Protein AF-A0A923GNN2-F1 (afdb_monomer)

Secondary structure (DSSP, 8-state):
-BTT-EEEEEEE-SS---SS-EEEEETTS-EEEE-TT-SEEEEEEEPPP-SSSPPPPEEE-EEEEEESS-S------PPEEE--B-------

Foldseek 3Di:
DEAQDKDKDKDFDPDFFPDAWKWWAKPVRDIWTRGGRGGMTIDMDGHHADQPDWDDWDKMFTPDMDDGDDPDDDDDGDIDTHDYDHDHDDDD

Nearest PDB structures (foldseek):
  4n8v-assembly2_I  TM=5.115E-01  e=1.913E+00  Homo sapiens
  3qib-assembly1_C  TM=3.764E-01  e=5.466E-01  Homo sapiens
  6leg-assembly1_C  TM=3.220E-01  e=2.020E+00  Escherichia coli
  2lw3-assembly1_A  TM=3.397E-01  e=4.329E+00  Mycobacterium tuberculosis
  8tw6-assembly1_B  TM=3.082E-01  e=3.883E+00  Homo sapiens

Mean predicted aligned error: 5.06 Å

Structure (mmCIF, N/CA/C/O backbone):
data_AF-A0A923GNN2-F1
#
_entry.id   AF-A0A923GNN2-F1
#
loop_
_atom_site.group_PDB
_atom_site.id
_atom_site.type_symbol
_atom_site.label_atom_id
_atom_site.label_alt_id
_atom_site.label_comp_id
_atom_site.label_asym_id
_atom_site.label_entity_id
_atom_site.label_seq_id
_atom_site.pdbx_PDB_ins_code
_atom_site.Cartn_x
_atom_site.Cartn_y
_atom_site.Cartn_z
_atom_site.occupancy
_atom_site.B_iso_or_equiv
_atom_site.auth_seq_id
_atom_site.auth_comp_id
_atom_site.auth_asym_id
_atom_site.auth_atom_id
_atom_site.pdbx_PDB_model_num
ATOM 1 N N . VAL A 1 1 ? 7.610 6.132 -11.712 1.00 85.88 1 VAL A N 1
ATOM 2 C CA . VAL A 1 1 ? 8.811 6.135 -10.837 1.00 85.88 1 VAL A CA 1
ATOM 3 C C . VAL A 1 1 ? 9.996 5.752 -11.700 1.00 85.88 1 VAL A C 1
ATOM 5 O O . VAL A 1 1 ? 9.792 4.948 -12.596 1.00 85.88 1 VAL A O 1
ATOM 8 N N . ALA A 1 2 ? 11.171 6.343 -11.512 1.00 87.62 2 ALA A N 1
ATOM 9 C CA . ALA A 1 2 ? 12.349 5.906 -12.257 1.00 87.62 2 ALA A CA 1
ATOM 10 C C . ALA A 1 2 ? 12.909 4.605 -11.671 1.00 87.62 2 ALA A C 1
ATOM 12 O O . ALA A 1 2 ? 12.672 4.300 -10.497 1.00 87.62 2 ALA A O 1
ATOM 13 N N . GLU A 1 3 ? 13.645 3.854 -12.476 1.00 86.81 3 GLU A N 1
ATOM 14 C CA . GLU A 1 3 ? 14.503 2.783 -11.975 1.00 86.81 3 GLU A CA 1
ATOM 15 C C . GLU A 1 3 ? 15.489 3.301 -10.920 1.00 86.81 3 GLU A C 1
ATOM 17 O O . GLU A 1 3 ? 15.853 4.478 -10.896 1.00 86.81 3 GLU A O 1
ATOM 22 N N . GLY A 1 4 ? 15.829 2.449 -9.951 1.00 85.06 4 GLY A N 1
ATOM 23 C CA . GLY A 1 4 ? 16.544 2.866 -8.739 1.00 85.06 4 GLY A CA 1
ATOM 24 C C . GLY A 1 4 ? 15.706 3.715 -7.767 1.00 85.06 4 GLY A C 1
ATOM 25 O O . GLY A 1 4 ? 16.186 4.088 -6.696 1.00 85.06 4 GLY A O 1
ATOM 26 N N . GLY A 1 5 ? 14.453 4.031 -8.112 1.00 90.25 5 GLY A N 1
ATOM 27 C CA . GLY A 1 5 ? 13.530 4.796 -7.282 1.00 90.25 5 GLY A CA 1
ATOM 28 C C . GLY A 1 5 ? 12.826 3.972 -6.199 1.00 90.25 5 GLY A C 1
ATOM 29 O O . GLY A 1 5 ? 13.035 2.773 -6.021 1.00 90.25 5 GLY A O 1
ATOM 30 N N . THR A 1 6 ? 11.944 4.636 -5.450 1.00 92.25 6 THR A N 1
ATOM 31 C CA . THR A 1 6 ? 11.136 4.016 -4.388 1.00 92.25 6 THR A CA 1
ATOM 32 C C . THR A 1 6 ? 9.649 4.229 -4.645 1.00 92.25 6 THR A C 1
ATOM 34 O O . THR A 1 6 ? 9.218 5.326 -4.999 1.00 92.25 6 THR A O 1
ATOM 37 N N . ILE A 1 7 ? 8.859 3.182 -4.428 1.00 93.19 7 ILE A N 1
ATOM 38 C CA . ILE A 1 7 ? 7.397 3.217 -4.389 1.00 93.19 7 ILE A CA 1
ATOM 39 C C . ILE A 1 7 ? 6.965 3.257 -2.925 1.00 93.19 7 ILE A C 1
ATOM 41 O O . ILE A 1 7 ? 7.392 2.423 -2.127 1.00 93.19 7 ILE A O 1
ATOM 45 N N . ILE A 1 8 ? 6.107 4.212 -2.572 1.00 95.12 8 ILE A N 1
ATOM 46 C CA . ILE A 1 8 ? 5.497 4.303 -1.243 1.00 95.12 8 ILE A CA 1
ATOM 47 C C . ILE A 1 8 ? 4.076 3.751 -1.341 1.00 95.12 8 ILE A C 1
ATOM 49 O O . ILE A 1 8 ? 3.249 4.286 -2.078 1.00 95.12 8 ILE A O 1
ATOM 53 N N . TYR A 1 9 ? 3.795 2.692 -0.589 1.00 95.00 9 TYR A N 1
ATOM 54 C CA . TYR A 1 9 ? 2.454 2.148 -0.418 1.00 95.00 9 TYR A CA 1
ATOM 55 C C . TYR A 1 9 ? 1.839 2.748 0.840 1.00 95.00 9 TYR A C 1
ATOM 57 O O . TYR A 1 9 ? 2.428 2.646 1.916 1.00 95.00 9 TYR A O 1
ATOM 65 N N . THR A 1 10 ? 0.655 3.340 0.710 1.00 95.69 10 THR A N 1
ATOM 66 C CA . THR A 1 10 ? -0.086 3.939 1.826 1.00 95.69 10 THR A CA 1
ATOM 67 C C . THR A 1 10 ? -1.400 3.198 2.005 1.00 95.69 10 THR A C 1
ATOM 69 O O . THR A 1 10 ? -2.178 3.098 1.060 1.00 95.69 10 THR A O 1
ATOM 72 N N . ALA A 1 11 ? -1.660 2.715 3.218 1.00 95.81 11 ALA A N 1
ATOM 73 C CA . ALA A 1 11 ? -2.965 2.192 3.605 1.00 95.81 11 ALA A CA 1
ATOM 74 C C . ALA A 1 11 ? -3.660 3.192 4.528 1.00 95.81 11 ALA A C 1
ATOM 76 O O . ALA A 1 11 ? -3.017 3.797 5.391 1.00 95.81 11 ALA A O 1
ATOM 77 N N . THR A 1 12 ? -4.968 3.355 4.351 1.00 95.94 12 THR A N 1
ATOM 78 C CA . THR A 1 12 ? -5.794 4.250 5.161 1.00 95.94 12 THR A CA 1
ATOM 79 C C . THR A 1 12 ? -7.052 3.544 5.643 1.00 95.94 12 THR A C 1
ATOM 81 O O . THR A 1 12 ? -7.572 2.635 4.999 1.00 95.94 12 THR A O 1
ATOM 84 N N . VAL A 1 13 ? -7.541 3.983 6.796 1.00 95.38 13 VAL A N 1
ATOM 85 C CA . VAL A 1 13 ? -8.813 3.559 7.386 1.00 95.38 13 VAL A CA 1
ATOM 86 C C . VAL A 1 13 ? -9.686 4.785 7.639 1.00 95.38 13 VAL A C 1
ATOM 88 O O . VAL A 1 13 ? -9.184 5.894 7.825 1.00 95.38 13 VAL A O 1
ATOM 91 N N . GLY A 1 14 ? -11.008 4.599 7.640 1.00 93.12 14 GLY A N 1
ATOM 92 C CA . GLY A 1 1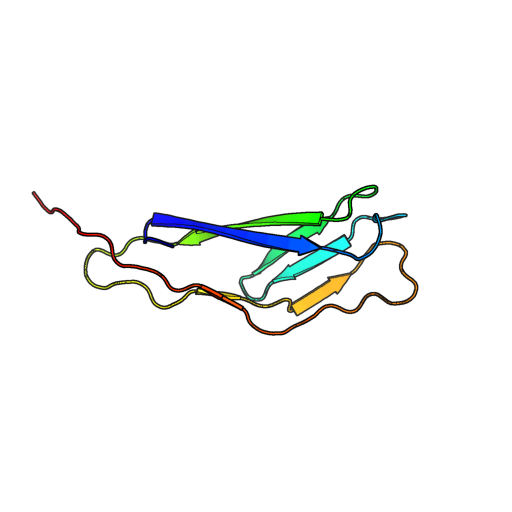4 ? -11.968 5.706 7.764 1.00 93.12 14 GLY A CA 1
ATOM 93 C C . GLY A 1 14 ? -12.024 6.367 9.147 1.00 93.12 14 GLY A C 1
ATOM 94 O O . GLY A 1 14 ? -12.556 7.466 9.274 1.00 93.12 14 GLY A O 1
ATOM 95 N N . ALA A 1 15 ? -11.474 5.724 10.179 1.00 93.81 15 ALA A N 1
ATOM 96 C CA . ALA A 1 15 ? -11.418 6.235 11.546 1.00 93.81 15 ALA A CA 1
ATOM 97 C C . ALA A 1 15 ? -10.134 5.760 12.245 1.00 93.81 15 ALA A C 1
ATOM 99 O O . ALA A 1 15 ? -9.621 4.700 11.869 1.00 93.81 15 ALA A O 1
ATOM 100 N N . PRO A 1 16 ? -9.639 6.489 13.266 1.00 95.88 16 PRO A N 1
ATOM 101 C CA . PRO A 1 16 ? -8.441 6.098 14.000 1.00 95.88 16 PRO A CA 1
ATOM 102 C C . PRO A 1 16 ? -8.534 4.678 14.562 1.00 95.88 16 PRO A C 1
ATOM 104 O O . PRO A 1 16 ? -9.559 4.279 15.115 1.00 95.88 16 PRO A O 1
ATOM 107 N N . VAL A 1 17 ? -7.444 3.925 14.439 1.00 96.81 17 VAL A N 1
ATOM 108 C CA . VAL A 1 17 ? -7.338 2.550 14.932 1.00 96.81 17 VAL A CA 1
ATOM 109 C C . VAL A 1 17 ? -7.436 2.531 16.457 1.00 96.81 17 VAL A C 1
ATOM 111 O O . VAL A 1 17 ? -6.799 3.331 17.142 1.00 96.81 17 VAL A O 1
ATOM 114 N N . THR A 1 18 ? -8.197 1.590 17.013 1.00 96.25 18 THR A N 1
ATOM 115 C CA . THR A 1 18 ? -8.342 1.397 18.465 1.00 96.25 18 THR A CA 1
ATOM 116 C C . THR A 1 18 ? -8.107 -0.063 18.854 1.00 96.25 18 THR A C 1
ATOM 118 O O . THR A 1 18 ? -8.192 -0.959 18.016 1.00 96.25 18 THR A O 1
ATOM 121 N N . GLY A 1 19 ? -7.778 -0.310 20.127 1.00 95.31 19 GLY A N 1
ATOM 122 C CA . GLY A 1 19 ? -7.574 -1.653 20.687 1.00 95.31 19 GLY A CA 1
ATOM 123 C C . GLY A 1 19 ? -6.242 -2.305 20.298 1.00 95.31 19 GLY A C 1
ATOM 124 O O . GLY A 1 19 ? -5.393 -2.521 21.157 1.00 95.31 19 GLY A O 1
ATOM 125 N N . SER A 1 20 ? -6.046 -2.591 19.012 1.00 96.38 20 SER A N 1
ATOM 126 C CA . SER A 1 20 ? -4.855 -3.246 18.456 1.00 96.38 20 SER A CA 1
ATOM 127 C C . SER A 1 20 ? -4.479 -2.606 17.113 1.00 96.38 20 SER A C 1
ATOM 129 O O . SER A 1 20 ? -5.375 -2.104 16.438 1.00 96.38 20 SER A O 1
ATOM 131 N N . PRO A 1 21 ? -3.204 -2.599 16.684 1.00 97.12 21 PRO A N 1
ATOM 132 C CA . PRO A 1 21 ? -2.829 -2.118 15.356 1.00 97.12 21 PRO A CA 1
ATOM 133 C C . PRO A 1 21 ? -3.593 -2.833 14.234 1.00 97.12 21 PRO A C 1
ATOM 135 O O . PRO A 1 21 ? -3.930 -4.012 14.356 1.00 97.12 21 PRO A O 1
ATOM 138 N N . VAL A 1 22 ? -3.826 -2.131 13.125 1.00 98.00 22 VAL A N 1
ATOM 139 C CA . VAL A 1 22 ? -4.281 -2.763 11.880 1.00 98.00 22 VAL A CA 1
ATOM 140 C C . VAL A 1 22 ? -3.065 -3.196 11.078 1.00 98.00 22 VAL A C 1
ATOM 142 O O . VAL A 1 22 ? -2.098 -2.447 10.945 1.00 98.00 22 VAL A O 1
ATOM 145 N N . VAL A 1 23 ? -3.133 -4.399 10.525 1.00 97.50 23 VAL A N 1
ATOM 146 C CA . VAL A 1 23 ? -2.099 -5.007 9.694 1.00 97.50 23 VAL A CA 1
ATOM 147 C C . VAL A 1 23 ? -2.684 -5.263 8.311 1.00 97.50 23 VAL A C 1
ATOM 149 O O . VAL A 1 23 ? -3.686 -5.965 8.178 1.00 97.50 23 VAL A O 1
ATOM 152 N N . VAL A 1 24 ? -2.055 -4.690 7.288 1.00 97.56 24 VAL A N 1
ATOM 153 C CA . VAL A 1 24 ? -2.424 -4.829 5.875 1.00 97.56 24 VAL A CA 1
ATOM 154 C C . VAL A 1 24 ? -1.315 -5.587 5.160 1.00 97.56 24 VAL A C 1
ATOM 156 O O . VAL A 1 24 ? -0.180 -5.119 5.098 1.00 97.56 24 VAL A O 1
ATOM 159 N N . SER A 1 25 ? -1.640 -6.751 4.611 1.00 97.06 25 SER A N 1
ATOM 160 C CA . SER A 1 25 ? -0.714 -7.565 3.825 1.00 97.06 25 SER A CA 1
ATOM 161 C C . SER A 1 25 ? -0.869 -7.255 2.344 1.00 97.06 25 SER A C 1
ATOM 163 O O . SER A 1 25 ? -1.985 -7.118 1.837 1.00 97.06 25 SER A O 1
ATOM 165 N N . LEU A 1 26 ? 0.262 -7.142 1.658 1.00 96.75 26 LEU A N 1
ATOM 166 C CA . LEU A 1 26 ? 0.336 -6.828 0.239 1.00 96.75 26 LEU A CA 1
ATOM 167 C C . LEU A 1 26 ? 0.798 -8.048 -0.566 1.00 96.75 26 LEU A C 1
ATOM 169 O O . LEU A 1 26 ? 1.530 -8.902 -0.064 1.00 96.75 26 LEU A O 1
ATOM 173 N N . ALA A 1 27 ? 0.408 -8.119 -1.839 1.00 95.62 27 ALA A N 1
ATOM 174 C CA . ALA A 1 27 ? 0.748 -9.231 -2.732 1.00 95.62 27 ALA A CA 1
ATOM 175 C C . ALA A 1 27 ? 2.259 -9.381 -2.976 1.00 95.62 27 ALA A C 1
ATOM 177 O O . ALA A 1 27 ? 2.743 -10.486 -3.206 1.00 95.62 27 ALA A O 1
ATOM 178 N N . ASN A 1 28 ? 3.018 -8.289 -2.866 1.00 91.31 28 ASN A N 1
ATOM 179 C CA . ASN A 1 28 ? 4.481 -8.311 -2.922 1.00 91.31 28 ASN A CA 1
ATOM 180 C C . ASN A 1 28 ? 5.156 -8.837 -1.634 1.00 91.31 28 ASN A C 1
ATOM 182 O O . ASN A 1 28 ? 6.373 -8.733 -1.502 1.00 91.31 28 ASN A O 1
ATOM 186 N N . GLY A 1 29 ? 4.386 -9.358 -0.674 1.00 93.06 29 GLY A N 1
ATOM 187 C CA . GLY A 1 29 ? 4.879 -9.907 0.592 1.00 93.06 29 GLY A CA 1
ATOM 188 C C . GLY A 1 29 ? 5.169 -8.860 1.670 1.00 93.06 29 GLY A C 1
ATOM 189 O O . GLY A 1 29 ? 5.519 -9.224 2.792 1.0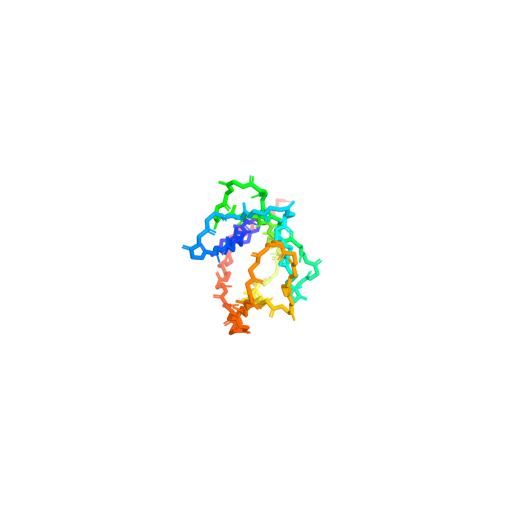0 93.06 29 GLY A O 1
ATOM 190 N N . GLN A 1 30 ? 5.011 -7.567 1.372 1.00 95.81 30 GLN A N 1
ATOM 191 C CA . GLN A 1 30 ? 5.171 -6.515 2.372 1.00 95.81 30 GLN A CA 1
ATOM 192 C C . GLN A 1 30 ? 3.946 -6.378 3.272 1.00 95.81 30 GLN A C 1
ATOM 194 O O . GLN A 1 30 ? 2.832 -6.777 2.929 1.00 95.81 30 GLN A O 1
ATOM 199 N N 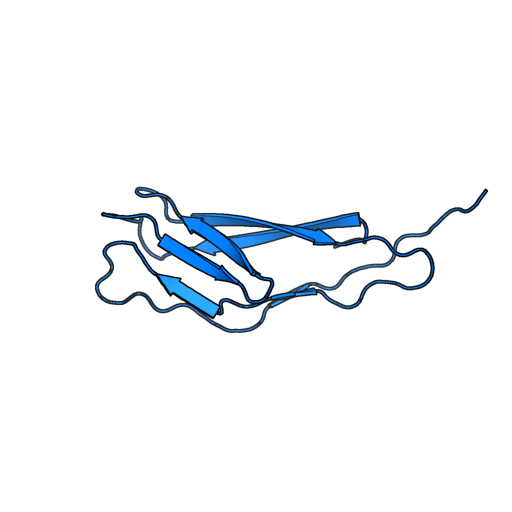. THR A 1 31 ? 4.167 -5.764 4.432 1.00 96.94 31 THR A N 1
ATOM 200 C CA . THR A 1 31 ? 3.122 -5.489 5.417 1.00 96.94 31 THR A CA 1
ATOM 201 C C . THR A 1 31 ? 3.119 -4.008 5.772 1.00 96.94 31 THR A C 1
ATOM 203 O O . THR A 1 31 ? 4.170 -3.441 6.062 1.00 96.94 31 THR A O 1
ATOM 206 N N . ILE A 1 32 ? 1.940 -3.389 5.774 1.00 97.56 32 ILE A N 1
ATOM 207 C CA . ILE A 1 32 ? 1.722 -2.050 6.318 1.00 97.56 32 ILE A CA 1
ATOM 208 C C . ILE A 1 32 ? 1.049 -2.192 7.681 1.00 97.56 32 ILE A C 1
ATOM 210 O O . ILE A 1 32 ? -0.011 -2.805 7.794 1.00 97.56 32 ILE A O 1
ATOM 214 N N . THR A 1 33 ? 1.637 -1.576 8.703 1.00 97.88 33 THR A N 1
ATOM 215 C CA . THR A 1 33 ? 1.044 -1.498 10.043 1.00 97.88 33 THR A CA 1
ATOM 216 C C . THR A 1 33 ? 0.508 -0.094 10.285 1.00 97.88 33 THR A C 1
ATOM 218 O O . THR A 1 33 ? 1.247 0.881 10.156 1.00 97.88 33 THR A O 1
ATOM 221 N N . ILE A 1 34 ? -0.762 0.011 10.672 1.00 98.00 34 ILE A N 1
ATOM 222 C CA . ILE A 1 34 ? -1.393 1.250 11.134 1.00 98.00 34 ILE A CA 1
ATOM 223 C C . ILE A 1 34 ? -1.477 1.183 12.668 1.00 98.00 34 ILE A C 1
ATOM 225 O O . ILE A 1 34 ? -2.239 0.366 13.199 1.00 98.00 34 ILE A O 1
ATOM 229 N N . PRO A 1 35 ? -0.688 1.991 13.401 1.00 97.75 35 PRO A N 1
ATOM 230 C CA . PRO A 1 35 ? -0.692 1.980 14.860 1.00 97.75 35 PRO A CA 1
ATOM 231 C C . PRO A 1 35 ? -2.024 2.442 15.452 1.00 97.75 35 PRO A C 1
ATOM 233 O O . PRO A 1 35 ? -2.760 3.217 14.842 1.00 97.75 35 PRO A O 1
ATOM 236 N N . VAL A 1 36 ? -2.287 2.036 16.695 1.00 97.38 36 VAL A N 1
ATOM 237 C CA . VAL A 1 36 ? -3.407 2.564 17.487 1.00 97.38 36 VAL A CA 1
ATOM 238 C C . VAL A 1 36 ? -3.306 4.091 17.590 1.00 97.38 36 VAL A C 1
ATOM 240 O O . VAL A 1 36 ? -2.231 4.639 17.821 1.00 97.38 36 VAL A O 1
ATOM 243 N N . GLY A 1 37 ? -4.436 4.771 17.409 1.00 96.75 37 GLY A N 1
ATOM 244 C CA . GLY A 1 37 ? -4.553 6.228 17.381 1.00 96.75 37 GLY A CA 1
ATOM 245 C C . GLY A 1 37 ? -4.301 6.856 16.009 1.00 96.75 37 GLY A C 1
ATOM 246 O O . GLY A 1 37 ? -4.599 8.035 15.841 1.00 96.75 37 GLY A O 1
ATOM 247 N N . GLN A 1 38 ? -3.813 6.090 15.027 1.00 97.88 38 GLN A N 1
ATOM 248 C CA . GLN A 1 38 ? -3.583 6.563 13.662 1.00 97.88 38 GLN A CA 1
ATOM 249 C C . GLN A 1 38 ? -4.638 6.042 12.692 1.00 97.88 38 GLN A C 1
ATOM 251 O O . GLN A 1 38 ? -5.288 5.031 12.946 1.00 97.88 38 GLN A O 1
ATOM 256 N N . SER A 1 39 ? -4.774 6.721 11.554 1.00 97.19 39 SER A N 1
ATOM 257 C CA . SER A 1 39 ? -5.655 6.301 10.454 1.00 97.19 39 SER A CA 1
ATOM 258 C C . SER A 1 39 ? -4.893 5.901 9.191 1.00 97.19 39 SER A C 1
ATOM 260 O O . SER A 1 39 ? -5.509 5.603 8.170 1.00 97.19 39 SER A O 1
ATOM 262 N N . SER A 1 40 ? -3.560 5.926 9.226 1.00 97.38 40 SER A N 1
ATOM 263 C CA . SER A 1 40 ? -2.722 5.592 8.080 1.00 97.38 40 SER A CA 1
ATOM 264 C C . SER A 1 40 ? -1.395 4.956 8.480 1.00 97.38 40 SER A C 1
ATOM 266 O O . SER A 1 40 ? -0.881 5.161 9.581 1.00 97.38 40 SER A O 1
ATOM 268 N N . GLY A 1 41 ? -0.847 4.174 7.556 1.00 97.25 41 GLY A N 1
ATOM 269 C CA . GLY A 1 41 ? 0.466 3.549 7.657 1.00 97.25 41 GLY A CA 1
ATOM 270 C C . GLY A 1 41 ? 1.096 3.433 6.275 1.00 97.25 41 GLY A C 1
ATOM 271 O O . GLY A 1 41 ? 0.398 3.523 5.258 1.00 97.25 41 GLY A O 1
ATOM 272 N N . THR A 1 42 ? 2.412 3.237 6.232 1.00 97.25 42 THR A N 1
ATOM 273 C CA . THR A 1 42 ? 3.162 3.145 4.978 1.00 97.25 42 THR A CA 1
ATOM 274 C C . THR A 1 42 ? 4.139 1.973 4.958 1.00 97.25 42 THR A C 1
ATOM 276 O O . THR A 1 42 ? 4.605 1.512 5.998 1.00 97.25 42 THR A O 1
ATOM 279 N N . ALA A 1 43 ? 4.453 1.505 3.752 1.00 95.50 43 ALA A N 1
ATOM 280 C CA . ALA A 1 43 ? 5.565 0.603 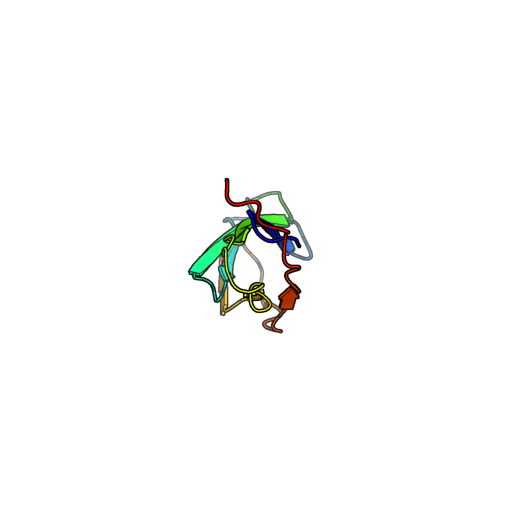3.457 1.00 95.50 43 ALA A CA 1
ATOM 281 C C . ALA A 1 43 ?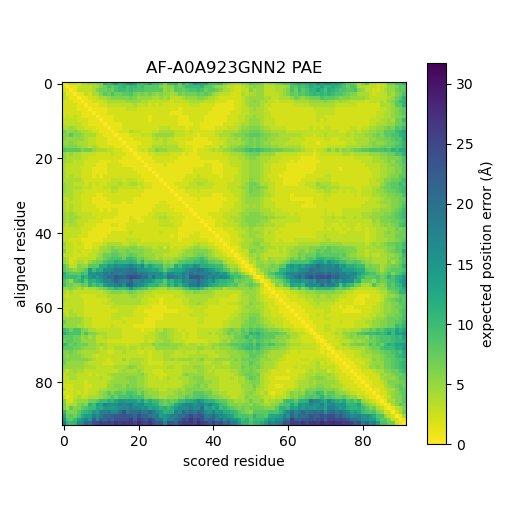 6.258 1.062 2.169 1.00 95.50 43 ALA A C 1
ATOM 283 O O . ALA A 1 43 ? 5.636 1.702 1.317 1.00 95.50 43 ALA A O 1
ATOM 284 N N . THR A 1 44 ? 7.538 0.741 2.005 1.00 93.56 44 THR A N 1
ATOM 285 C CA . THR A 1 44 ? 8.336 1.170 0.849 1.00 93.56 44 THR A CA 1
ATOM 286 C C . THR A 1 44 ? 8.806 -0.026 0.035 1.00 93.56 44 THR A C 1
ATOM 288 O O . THR A 1 44 ? 9.328 -0.995 0.573 1.00 93.56 44 THR A O 1
ATOM 291 N N . GLY A 1 45 ? 8.604 0.009 -1.280 1.00 89.19 45 GLY A N 1
ATOM 292 C CA . GLY A 1 45 ? 9.170 -0.959 -2.220 1.00 89.19 45 GLY A CA 1
ATOM 293 C C . GLY A 1 45 ? 10.254 -0.302 -3.062 1.00 89.19 45 GLY A C 1
ATOM 294 O O . GLY A 1 45 ? 10.012 0.753 -3.645 1.00 89.19 45 GLY A O 1
ATOM 295 N N . ALA A 1 46 ? 11.433 -0.911 -3.137 1.00 87.06 46 ALA A N 1
ATOM 296 C CA . ALA A 1 46 ? 12.483 -0.458 -4.043 1.00 87.06 46 ALA A CA 1
ATOM 297 C C . ALA A 1 46 ? 12.193 -0.923 -5.476 1.00 87.06 46 ALA A C 1
ATOM 299 O O . ALA A 1 46 ? 11.694 -2.030 -5.684 1.00 87.06 46 ALA A O 1
ATOM 300 N N . VAL A 1 47 ? 12.525 -0.079 -6.449 1.00 87.94 47 VAL A N 1
ATOM 301 C CA . VAL A 1 47 ? 12.554 -0.438 -7.868 1.00 87.94 47 VAL A CA 1
ATOM 302 C C . VAL A 1 47 ? 14.013 -0.610 -8.252 1.00 87.94 47 VAL A C 1
ATOM 304 O O . VAL A 1 47 ? 14.808 0.314 -8.096 1.00 87.94 47 VAL A O 1
ATOM 307 N N . THR A 1 48 ? 14.387 -1.803 -8.697 1.00 83.81 48 THR A N 1
ATOM 308 C CA . THR A 1 48 ? 15.756 -2.094 -9.129 1.00 83.81 48 THR A CA 1
ATOM 309 C C . THR A 1 48 ? 16.093 -1.354 -10.423 1.00 83.81 48 THR A C 1
ATOM 311 O O . THR A 1 48 ? 15.198 -0.967 -11.169 1.00 83.81 48 THR A O 1
ATOM 314 N N . ASN A 1 49 ? 17.385 -1.106 -10.648 1.00 81.12 49 ASN A N 1
ATOM 315 C CA . ASN A 1 49 ? 17.898 -0.632 -11.933 1.00 81.12 49 ASN A CA 1
ATOM 316 C C . ASN A 1 49 ? 18.422 -1.820 -12.733 1.00 81.12 49 ASN A C 1
ATOM 318 O O . ASN A 1 49 ? 19.056 -2.699 -12.142 1.00 81.12 49 ASN A O 1
ATOM 322 N N . ASP A 1 50 ? 18.170 -1.841 -14.036 1.00 78.44 50 ASP A N 1
ATOM 323 C CA . ASP A 1 50 ? 18.792 -2.784 -14.966 1.00 78.44 50 ASP A CA 1
ATOM 324 C C . ASP A 1 50 ? 19.507 -2.006 -16.075 1.00 78.44 50 ASP A C 1
ATOM 326 O O . ASP A 1 50 ? 19.061 -0.940 -16.461 1.00 78.44 50 ASP A O 1
ATOM 330 N N . VAL A 1 51 ? 20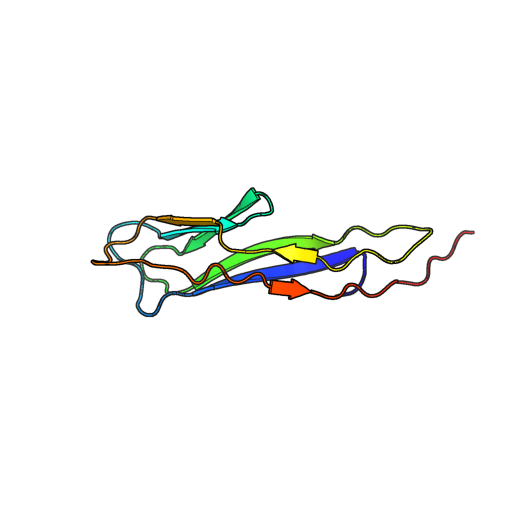.622 -2.556 -16.559 1.00 70.00 51 VAL A N 1
ATOM 331 C CA . VAL A 1 51 ? 21.543 -1.916 -17.514 1.00 70.00 51 VAL A CA 1
ATOM 332 C C . VAL A 1 51 ? 21.050 -2.019 -18.964 1.00 70.00 51 VAL A C 1
ATOM 334 O O . VAL A 1 51 ? 21.561 -1.346 -19.860 1.00 70.00 51 VAL A O 1
ATOM 337 N N . TYR A 1 52 ? 20.125 -2.943 -19.241 1.00 68.56 52 TYR A N 1
ATOM 338 C CA . TYR A 1 52 ? 19.778 -3.323 -20.612 1.00 68.56 52 TYR A CA 1
ATOM 339 C C . TYR A 1 52 ? 18.363 -2.941 -21.030 1.00 68.56 52 TYR A C 1
ATOM 341 O O . TYR A 1 52 ? 18.164 -2.574 -22.190 1.00 68.56 52 TYR A O 1
ATOM 349 N N . GLN A 1 53 ? 17.374 -3.098 -20.150 1.00 65.75 53 GLN A N 1
ATOM 350 C CA . GLN A 1 53 ? 15.983 -2.790 -20.462 1.00 65.75 53 GLN A CA 1
ATOM 351 C C . GLN A 1 53 ? 15.272 -2.169 -19.267 1.00 65.75 53 GLN A C 1
ATOM 353 O O . GLN A 1 53 ? 15.366 -2.684 -18.156 1.00 65.75 53 GLN A O 1
ATOM 358 N N . GLY A 1 54 ? 14.443 -1.167 -19.557 1.00 68.00 54 GLY A N 1
ATOM 359 C CA . GLY A 1 54 ? 13.506 -0.613 -18.595 1.00 68.00 54 GLY A CA 1
ATOM 360 C C . GLY A 1 54 ? 12.634 -1.671 -17.909 1.00 68.00 54 GLY A C 1
ATOM 361 O O . GLY A 1 54 ? 12.141 -2.625 -18.518 1.00 68.00 54 GLY A O 1
ATOM 362 N N . HIS A 1 55 ? 12.402 -1.469 -16.619 1.00 77.81 55 HIS A N 1
ATOM 363 C CA . HIS A 1 55 ? 11.616 -2.358 -15.776 1.00 77.81 55 HIS A CA 1
ATOM 364 C C . HIS A 1 55 ? 10.135 -2.411 -16.169 1.00 77.81 55 HIS A C 1
ATOM 366 O O . HIS A 1 55 ? 9.484 -1.402 -16.458 1.00 77.81 55 HIS A O 1
ATOM 372 N N . ALA A 1 56 ? 9.557 -3.611 -16.071 1.00 84.56 56 ALA A N 1
ATOM 373 C CA . ALA A 1 56 ? 8.112 -3.785 -16.140 1.00 84.56 56 ALA A CA 1
ATOM 374 C C . ALA A 1 56 ? 7.405 -2.973 -15.038 1.00 84.56 56 ALA A C 1
ATOM 376 O O . ALA A 1 56 ? 7.942 -2.753 -13.950 1.00 84.56 56 ALA A O 1
ATOM 377 N N . ALA A 1 57 ? 6.164 -2.556 -15.308 1.00 88.00 57 ALA A N 1
ATOM 378 C CA . ALA A 1 57 ? 5.359 -1.849 -14.318 1.00 88.00 57 ALA A CA 1
ATOM 379 C C . ALA A 1 57 ? 5.199 -2.690 -13.041 1.00 88.00 57 ALA A C 1
ATOM 381 O O . ALA A 1 57 ? 4.839 -3.869 -13.092 1.00 88.00 57 ALA A O 1
ATOM 382 N N . VAL A 1 58 ? 5.420 -2.062 -11.886 1.00 90.50 58 VAL A N 1
ATOM 383 C CA . VAL A 1 58 ? 5.257 -2.721 -10.589 1.00 90.50 58 VAL A CA 1
ATOM 384 C C . VAL A 1 58 ? 3.778 -2.724 -10.240 1.00 90.50 58 VAL A C 1
ATOM 386 O O . VAL A 1 58 ? 3.146 -1.669 -10.155 1.00 90.50 58 VAL A O 1
ATOM 389 N N . THR A 1 59 ? 3.224 -3.915 -10.035 1.00 92.94 59 THR A N 1
ATOM 390 C CA . THR A 1 59 ? 1.842 -4.090 -9.589 1.00 92.94 59 THR A CA 1
ATOM 391 C C . THR A 1 59 ? 1.809 -4.568 -8.149 1.00 92.94 59 THR A C 1
ATOM 393 O O . THR A 1 59 ? 2.679 -5.316 -7.704 1.00 92.94 59 THR A O 1
ATOM 396 N N . ASN A 1 60 ? 0.814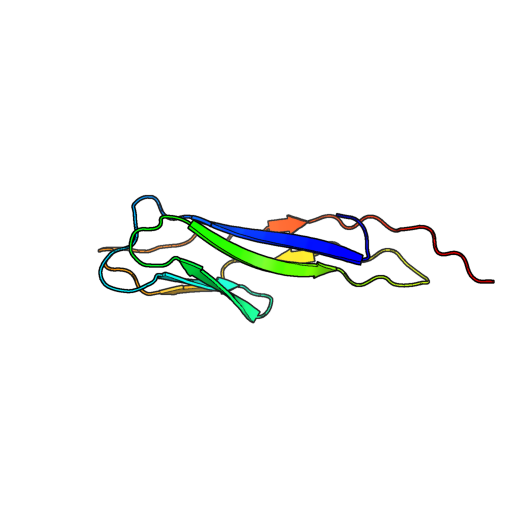 -4.107 -7.399 1.00 94.81 60 ASN A N 1
ATOM 397 C CA . ASN A 1 60 ? 0.585 -4.569 -6.041 1.00 94.81 60 ASN A CA 1
ATOM 398 C C . ASN A 1 60 ? -0.906 -4.509 -5.704 1.00 94.81 60 ASN A C 1
ATOM 400 O O . ASN A 1 60 ? -1.673 -3.799 -6.349 1.00 94.81 60 ASN A O 1
ATOM 404 N N . SER A 1 61 ? -1.322 -5.261 -4.699 1.00 96.12 61 SER A N 1
ATOM 405 C CA . SER A 1 61 ? -2.700 -5.280 -4.201 1.00 96.12 61 SER A CA 1
ATOM 406 C C . SER A 1 61 ? -2.702 -5.643 -2.724 1.00 96.12 61 SER A C 1
ATOM 408 O O . SER A 1 61 ? -1.713 -6.177 -2.213 1.00 96.12 61 SER A O 1
ATOM 410 N N . ILE A 1 62 ? -3.803 -5.346 -2.039 1.00 96.75 62 ILE A N 1
ATOM 411 C CA . ILE A 1 62 ? -4.048 -5.846 -0.687 1.00 96.75 62 ILE A CA 1
ATOM 412 C C . ILE A 1 62 ? -4.523 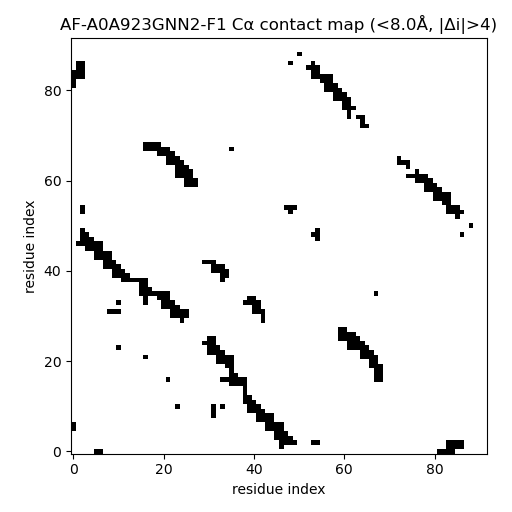-7.296 -0.796 1.00 96.75 62 ILE A C 1
ATOM 414 O O . ILE A 1 62 ? -5.435 -7.586 -1.563 1.00 96.75 62 ILE A O 1
ATOM 418 N N . THR A 1 63 ? -3.919 -8.194 -0.019 1.00 96.75 63 THR A N 1
ATOM 419 C CA . THR A 1 63 ? -4.304 -9.615 0.050 1.00 96.75 63 THR A CA 1
ATOM 420 C C . THR A 1 63 ? -5.107 -9.941 1.301 1.00 96.75 63 THR A C 1
ATOM 422 O O . THR A 1 63 ? -5.972 -10.812 1.278 1.00 96.75 63 THR A O 1
ATOM 425 N N . SER A 1 64 ? -4.834 -9.252 2.407 1.00 95.75 64 SER A N 1
ATOM 426 C CA . SER A 1 64 ? -5.593 -9.410 3.644 1.00 95.75 64 SER A CA 1
ATOM 427 C C . SER A 1 64 ? -5.428 -8.207 4.555 1.00 95.75 64 SER A C 1
ATOM 429 O O . SER A 1 64 ? -4.381 -7.557 4.557 1.00 95.75 64 SER A O 1
ATOM 431 N N . VAL A 1 65 ? -6.438 -7.965 5.388 1.00 96.44 65 VAL A N 1
ATOM 432 C CA . VAL A 1 65 ? -6.360 -7.013 6.498 1.00 96.44 65 VAL A CA 1
ATOM 433 C C . VAL A 1 65 ? -6.839 -7.665 7.780 1.00 96.44 65 VAL A C 1
ATOM 435 O O . VAL A 1 65 ? -7.732 -8.510 7.759 1.00 96.44 65 VAL A O 1
ATOM 438 N N . SER A 1 66 ? -6.238 -7.285 8.899 1.00 95.25 66 SER A N 1
ATOM 439 C CA . SER A 1 66 ? -6.645 -7.762 10.219 1.00 95.25 66 SER A CA 1
ATOM 440 C C . SER A 1 66 ? -6.269 -6.767 11.314 1.00 95.25 66 SER A C 1
ATOM 442 O O . SER A 1 66 ? -5.488 -5.843 11.083 1.00 95.25 66 SER A O 1
ATOM 444 N N . GLY A 1 67 ? -6.817 -6.964 12.512 1.00 94.44 67 GLY A N 1
ATOM 445 C CA . GLY A 1 67 ? -6.554 -6.109 13.667 1.00 94.44 67 GLY A CA 1
ATOM 446 C C . GLY A 1 67 ? -7.505 -4.918 13.768 1.00 94.44 67 GLY A C 1
ATOM 447 O O . GLY A 1 67 ? -8.565 -4.888 13.140 1.00 94.44 67 GLY A O 1
ATOM 448 N N . GLY A 1 68 ? -7.143 -3.944 14.602 1.00 93.56 68 GLY A N 1
ATOM 449 C CA . GLY A 1 68 ? -8.082 -2.914 15.041 1.00 93.56 68 GLY A CA 1
ATOM 450 C C . GLY A 1 68 ? -9.200 -3.464 15.928 1.00 93.56 68 GLY A C 1
ATOM 451 O O . GLY A 1 68 ? -9.195 -4.621 16.348 1.00 93.56 68 GLY A O 1
ATOM 452 N N . ASN A 1 69 ? -10.173 -2.604 16.200 1.00 94.31 69 ASN A N 1
ATOM 453 C CA . ASN A 1 69 ? -11.407 -2.933 16.904 1.00 94.31 69 ASN A CA 1
ATOM 454 C C . ASN A 1 69 ? -12.606 -2.447 16.076 1.00 94.31 69 ASN A C 1
ATOM 456 O O . ASN A 1 69 ? -13.439 -1.687 16.559 1.00 94.31 69 ASN A O 1
ATOM 460 N N . TYR A 1 70 ? -12.618 -2.803 14.791 1.00 92.62 70 TYR A N 1
ATOM 461 C CA . TYR A 1 70 ? -13.704 -2.481 13.867 1.00 92.62 70 TYR A CA 1
ATOM 462 C C . TYR A 1 70 ? -14.737 -3.607 13.873 1.00 92.62 70 TYR A C 1
ATOM 464 O O . TYR A 1 70 ? -14.367 -4.780 13.896 1.00 92.62 70 TYR A O 1
ATOM 472 N N . GLU A 1 71 ? -16.021 -3.265 13.774 1.00 89.62 71 GLU A N 1
ATOM 473 C CA . GLU A 1 71 ? -17.099 -4.255 13.662 1.00 89.62 71 GLU A CA 1
ATOM 474 C C . GLU A 1 71 ? -17.033 -5.012 12.330 1.00 89.62 71 GLU A C 1
ATOM 476 O O . GLU A 1 71 ? -17.361 -6.195 12.262 1.00 89.62 71 GLU A O 1
ATOM 481 N N . ASN A 1 72 ? -16.598 -4.326 11.268 1.00 89.38 72 ASN A N 1
ATOM 482 C CA . ASN A 1 72 ? -16.347 -4.911 9.959 1.00 89.38 72 ASN A CA 1
ATOM 483 C C . ASN A 1 72 ? -15.219 -4.153 9.249 1.00 89.38 72 ASN A C 1
ATOM 485 O O . ASN A 1 72 ? -15.391 -2.998 8.858 1.00 89.38 72 ASN A O 1
ATOM 489 N N . LEU A 1 73 ? -14.074 -4.809 9.068 1.00 91.19 73 LEU A N 1
ATOM 490 C CA . LEU A 1 73 ? -12.938 -4.259 8.337 1.00 91.19 73 LEU A CA 1
ATOM 491 C C . LEU A 1 73 ? -12.780 -5.008 7.014 1.00 91.19 73 LEU A C 1
ATOM 493 O O . LEU A 1 73 ? -12.364 -6.163 6.988 1.00 91.19 73 LEU A O 1
ATOM 497 N N . VAL A 1 74 ? -13.103 -4.332 5.915 1.00 92.69 74 VAL A N 1
ATOM 498 C CA . VAL A 1 74 ? -12.972 -4.860 4.553 1.00 92.69 74 VAL A CA 1
ATOM 499 C C . VAL A 1 74 ? -12.102 -3.902 3.759 1.00 92.69 74 VAL A C 1
ATOM 501 O O . VAL A 1 74 ? -12.327 -2.693 3.789 1.00 92.69 74 VAL A O 1
ATOM 504 N N . ALA A 1 75 ? -11.109 -4.438 3.058 1.00 93.25 75 ALA A N 1
ATOM 505 C CA . ALA A 1 75 ? -10.224 -3.652 2.213 1.00 93.25 75 ALA A CA 1
ATOM 506 C C . ALA A 1 75 ? -10.599 -3.747 0.738 1.00 93.25 75 ALA A C 1
ATOM 508 O O . ALA A 1 75 ? -11.163 -4.745 0.285 1.00 93.25 75 ALA A O 1
ATOM 509 N N . ASP A 1 76 ? -10.218 -2.716 -0.008 1.00 93.75 76 ASP A N 1
ATOM 510 C CA . ASP A 1 76 ? -10.214 -2.760 -1.462 1.00 93.75 76 ASP A CA 1
ATOM 511 C C . ASP A 1 76 ? -9.006 -3.576 -1.944 1.00 93.75 76 ASP A C 1
ATOM 513 O O . ASP A 1 76 ? -7.854 -3.242 -1.666 1.00 93.75 76 ASP A O 1
ATOM 517 N N . GLN A 1 77 ? -9.284 -4.674 -2.643 1.00 93.12 77 GLN A N 1
ATOM 518 C CA . GLN A 1 77 ? -8.272 -5.587 -3.174 1.00 93.12 77 GLN A CA 1
ATOM 519 C C . GLN A 1 77 ? -7.941 -5.298 -4.645 1.00 93.12 77 GLN A C 1
ATOM 521 O O . GLN A 1 77 ? -7.233 -6.080 -5.282 1.00 93.12 77 GLN A O 1
ATOM 526 N N . ALA A 1 78 ? -8.445 -4.194 -5.209 1.00 94.50 78 ALA A N 1
ATOM 527 C CA . ALA A 1 78 ? -8.100 -3.776 -6.557 1.00 94.50 78 ALA A CA 1
ATOM 528 C C . ALA A 1 78 ? -6.578 -3.623 -6.712 1.00 94.50 78 ALA A C 1
ATOM 530 O O . ALA A 1 78 ? -5.887 -3.028 -5.881 1.00 94.50 78 ALA A O 1
ATOM 531 N N . SER A 1 79 ? -6.041 -4.170 -7.803 1.00 92.62 79 SER A N 1
ATOM 532 C CA . SER A 1 79 ? -4.624 -4.038 -8.118 1.00 92.62 79 SER A CA 1
ATOM 533 C C . SER A 1 79 ? -4.292 -2.610 -8.531 1.00 92.62 79 SER A C 1
ATOM 535 O O . SER A 1 79 ? -4.931 -2.054 -9.426 1.00 92.62 79 SER A O 1
ATOM 537 N N . VAL A 1 80 ? -3.230 -2.062 -7.955 1.00 92.12 80 VAL A N 1
ATOM 538 C CA . VAL A 1 80 ? -2.623 -0.803 -8.383 1.00 92.12 80 VAL A CA 1
ATOM 539 C C . VAL A 1 80 ? -1.382 -1.085 -9.224 1.00 92.12 80 VAL A C 1
ATOM 541 O O . VAL A 1 80 ? -0.642 -2.033 -8.959 1.00 92.12 80 VAL A O 1
ATOM 544 N N . SER A 1 81 ? -1.150 -0.263 -10.248 1.00 92.50 81 SER A N 1
ATOM 545 C CA . SER A 1 81 ? 0.004 -0.369 -11.144 1.00 92.5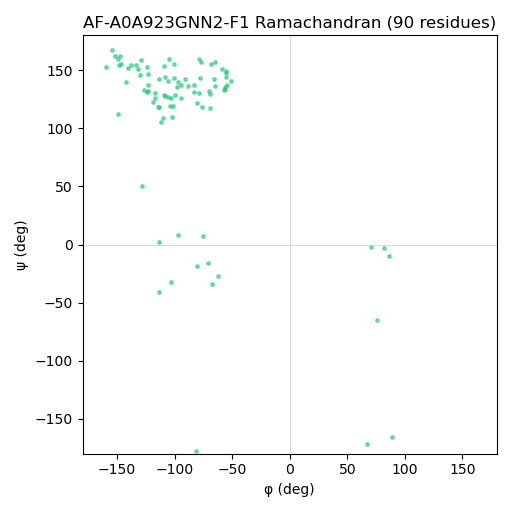0 81 SER A CA 1
ATOM 546 C C . SER A 1 81 ? 0.787 0.937 -11.143 1.00 92.50 81 SER A C 1
ATOM 548 O O . SER A 1 81 ? 0.211 2.015 -11.272 1.00 92.50 81 SER A O 1
ATOM 550 N N . THR A 1 82 ? 2.104 0.836 -10.992 1.00 90.12 82 THR A N 1
ATOM 551 C CA . THR A 1 82 ? 3.028 1.964 -11.088 1.00 90.12 82 THR A CA 1
ATOM 552 C C . THR A 1 82 ? 3.932 1.758 -12.292 1.00 90.12 82 THR A C 1
ATOM 554 O O . THR A 1 82 ? 4.710 0.805 -12.340 1.00 90.12 82 THR A O 1
ATOM 557 N N . THR A 1 83 ? 3.859 2.672 -13.257 1.00 88.56 83 THR A N 1
ATOM 558 C CA . THR A 1 83 ? 4.747 2.668 -14.421 1.00 88.56 83 THR A CA 1
ATOM 559 C C . THR A 1 83 ? 6.169 3.027 -14.000 1.00 88.56 83 THR A C 1
ATOM 561 O O . THR A 1 83 ? 6.394 4.038 -13.312 1.00 88.56 83 THR A O 1
ATOM 564 N N . VAL A 1 84 ? 7.123 2.203 -14.427 1.00 86.88 84 VAL A N 1
ATOM 565 C CA . VAL A 1 84 ? 8.550 2.448 -14.236 1.00 86.88 84 VAL A CA 1
ATOM 566 C C . VAL A 1 84 ? 9.124 3.070 -15.507 1.00 86.88 84 VAL A C 1
ATOM 568 O O . VAL A 1 84 ? 8.758 2.671 -16.609 1.00 86.88 84 VAL A O 1
ATOM 571 N N . THR A 1 85 ? 9.950 4.100 -15.350 1.00 84.81 85 THR A N 1
ATOM 572 C CA . THR A 1 85 ? 10.649 4.765 -16.453 1.00 84.81 85 THR A CA 1
ATOM 573 C C . THR A 1 85 ? 12.128 4.420 -16.400 1.00 84.81 85 THR A C 1
ATOM 575 O O . THR A 1 85 ? 12.752 4.611 -15.355 1.00 84.81 85 THR A O 1
ATOM 578 N N . ASP A 1 86 ? 12.640 3.955 -17.534 1.00 81.12 86 ASP A N 1
ATOM 579 C CA . ASP A 1 86 ? 14.050 3.655 -17.787 1.00 81.12 86 ASP A CA 1
ATOM 580 C C . ASP A 1 86 ? 14.952 4.863 -17.497 1.00 81.12 86 ASP A C 1
ATOM 582 O O . ASP A 1 86 ? 14.551 6.017 -17.722 1.00 81.12 86 ASP A O 1
ATOM 586 N N . VAL A 1 87 ? 16.146 4.600 -16.969 1.00 80.81 87 VAL A N 1
ATOM 587 C CA . VAL A 1 87 ? 17.184 5.616 -16.762 1.00 80.81 87 VAL A CA 1
ATOM 588 C C . VAL A 1 87 ? 18.379 5.331 -17.661 1.00 80.81 87 VAL A C 1
ATOM 590 O O . VAL A 1 87 ? 18.772 4.194 -17.862 1.00 80.81 87 VAL A O 1
ATOM 593 N N . GLN A 1 88 ? 18.997 6.385 -18.196 1.00 78.00 88 GLN A N 1
ATOM 594 C CA . GLN A 1 88 ? 20.165 6.213 -19.053 1.00 78.00 88 GLN A CA 1
ATOM 595 C C . GLN A 1 88 ? 21.373 5.718 -18.249 1.00 78.00 88 GLN A C 1
ATOM 597 O O . GLN A 1 88 ? 21.906 6.457 -17.417 1.00 78.00 88 GLN A O 1
ATOM 602 N N . ASP A 1 89 ? 21.863 4.523 -18.574 1.00 74.81 89 ASP A N 1
ATOM 603 C CA . ASP A 1 89 ? 23.120 4.013 -18.035 1.00 74.81 89 ASP A CA 1
ATOM 604 C C . ASP A 1 89 ? 24.335 4.538 -18.815 1.00 74.81 89 ASP A C 1
ATOM 606 O O . ASP A 1 89 ? 24.364 4.571 -20.048 1.00 74.81 89 ASP A O 1
ATOM 610 N N . THR A 1 90 ? 25.387 4.922 -18.091 1.00 66.88 90 THR A N 1
ATOM 611 C CA . THR A 1 90 ? 26.692 5.273 -18.669 1.00 66.88 90 THR A CA 1
ATOM 612 C C . THR A 1 90 ? 27.737 4.234 -18.273 1.00 66.88 90 THR A C 1
ATOM 614 O O . THR A 1 90 ? 28.217 4.236 -17.140 1.00 66.88 90 THR A O 1
ATOM 617 N N . THR A 1 91 ? 28.127 3.358 -19.199 1.00 60.91 91 THR A N 1
ATOM 618 C CA . THR A 1 91 ? 29.304 2.480 -19.055 1.00 60.91 91 THR A CA 1
ATOM 619 C C . THR A 1 91 ? 30.578 3.229 -19.459 1.00 60.91 91 THR A C 1
ATOM 621 O O . THR A 1 91 ? 30.590 3.851 -20.522 1.00 60.91 91 THR A O 1
ATOM 624 N N . THR A 1 92 ? 31.637 3.176 -18.637 1.00 63.66 92 THR A N 1
ATOM 625 C CA . THR A 1 92 ? 32.966 3.767 -18.934 1.00 63.66 92 THR A CA 1
ATOM 626 C C . THR A 1 92 ? 34.010 2.691 -19.185 1.00 63.66 92 THR A C 1
ATOM 628 O O . THR A 1 92 ? 33.920 1.639 -18.513 1.00 63.66 92 THR A O 1
#

Radius of gyration: 16.42 Å; Cα contacts (8 Å, |Δi|>4): 197; chains: 1; bounding box: 50×16×41 Å

pLDDT: mean 90.34, std 8.72, range [60.91, 98.0]

Organism: NCBI:txid485888

Solvent-accessible surface area (backbone atoms only — not comparable to full-atom values): 5522 Å² total; per-residue (Å²): 84,48,48,64,31,73,46,78,48,75,51,76,52,100,56,60,25,38,97,35,45,30,40,38,35,32,69,81,73,48,66,30,57,20,48,59,74,32,38,50,25,60,39,77,44,79,38,73,69,62,93,85,57,63,57,74,61,51,65,41,28,48,72,48,69,47,65,34,71,62,97,76,81,82,80,78,54,68,74,47,76,44,63,44,40,66,67,92,77,83,89,133

InterPro domains:
  IPR046779 LapA adhesin domain [PF20579] (1-86)

Sequence (92 aa):
VAEGGTIIYTATVGAPVTGSPVVVSLANGQTITIPVGQSSGTATGAVTNDVYQGHAAVTNSITSVSGGNYENLVADQASVSTTVTDVQDTTT